Protein AF-A0A383BBI9-F1 (afdb_monomer)

Radius of gyration: 26.37 Å; Cα contacts (8 Å, |Δi|>4): 247; chains: 1; bounding box: 59×65×87 Å

Organism: NCBI:txid408172

pLDDT: mean 84.58, std 15.56, range [45.88, 98.38]

Structure (mmCIF, N/CA/C/O backbone):
data_AF-A0A383BBI9-F1
#
_entry.id   AF-A0A383BBI9-F1
#
loop_
_atom_site.group_PDB
_atom_site.id
_atom_site.type_symbol
_atom_site.label_atom_id
_atom_site.label_alt_id
_atom_site.label_comp_id
_atom_site.label_asym_id
_atom_site.label_entity_id
_atom_site.label_seq_id
_atom_site.pdbx_PDB_ins_code
_atom_site.Cartn_x
_atom_site.Cartn_y
_atom_site.Cartn_z
_atom_site.occupancy
_atom_site.B_iso_or_equiv
_atom_site.auth_seq_id
_atom_site.auth_comp_id
_atom_site.auth_asym_id
_atom_site.auth_atom_id
_atom_site.pdbx_PDB_model_num
ATOM 1 N N . MET A 1 1 ? -38.057 -41.622 -32.917 1.00 57.28 1 MET A N 1
ATOM 2 C CA . MET A 1 1 ? -37.356 -40.326 -33.120 1.00 57.28 1 MET A CA 1
ATOM 3 C C . MET A 1 1 ? -37.739 -39.261 -32.074 1.00 57.28 1 MET A C 1
ATOM 5 O O . MET A 1 1 ? -37.686 -38.073 -32.360 1.00 57.28 1 MET A O 1
ATOM 9 N N . THR A 1 2 ? -38.092 -39.651 -30.843 1.00 54.69 2 THR A N 1
ATOM 10 C CA . THR A 1 2 ? -38.479 -38.724 -29.758 1.00 54.69 2 THR A CA 1
ATOM 11 C C . THR A 1 2 ? -37.394 -38.588 -28.684 1.00 54.69 2 THR A C 1
ATOM 13 O O . THR A 1 2 ? -37.218 -37.502 -28.151 1.00 54.69 2 THR A O 1
ATOM 16 N N . GLY A 1 3 ? -36.584 -39.630 -28.440 1.00 57.44 3 GLY A N 1
ATOM 17 C CA . GLY A 1 3 ? -35.521 -39.625 -27.418 1.00 57.44 3 GLY A CA 1
ATOM 18 C C . GLY A 1 3 ? -34.377 -38.629 -27.657 1.00 57.44 3 GLY A C 1
ATOM 19 O O . GLY A 1 3 ? -33.857 -38.055 -26.708 1.00 57.44 3 GLY A O 1
ATOM 20 N N . PHE A 1 4 ? -34.037 -38.339 -28.918 1.00 55.88 4 PHE A N 1
ATOM 21 C CA . PHE A 1 4 ? -32.964 -37.391 -29.255 1.00 55.88 4 PHE A CA 1
ATOM 22 C C . PHE A 1 4 ? -33.330 -35.930 -28.928 1.00 55.88 4 PHE A C 1
ATOM 24 O O . PHE A 1 4 ? -32.463 -35.129 -28.589 1.00 55.88 4 PHE A O 1
ATOM 31 N N . ARG A 1 5 ? -34.627 -35.586 -28.962 1.00 56.25 5 ARG A N 1
ATOM 32 C CA . ARG A 1 5 ? -35.111 -34.229 -28.649 1.00 56.25 5 ARG A CA 1
ATOM 33 C C . ARG A 1 5 ? -35.050 -33.937 -27.148 1.00 56.25 5 ARG A C 1
ATOM 35 O O . ARG A 1 5 ? -34.719 -32.821 -26.770 1.00 56.25 5 ARG A O 1
ATOM 42 N N . TYR A 1 6 ? -35.291 -34.940 -26.303 1.00 55.34 6 TYR A N 1
ATOM 43 C CA . TYR A 1 6 ? -35.163 -34.799 -24.848 1.00 55.34 6 TYR A CA 1
ATOM 44 C C . TYR A 1 6 ? -33.701 -34.801 -24.386 1.00 55.34 6 TYR A C 1
ATOM 46 O O . TYR A 1 6 ? -33.367 -34.102 -23.433 1.00 55.34 6 TYR A O 1
ATOM 54 N N . PHE A 1 7 ? -32.817 -35.507 -25.100 1.00 56.88 7 PHE A N 1
ATOM 55 C CA . PHE A 1 7 ? -31.382 -35.512 -24.802 1.00 56.88 7 PHE A CA 1
ATOM 56 C C . PHE A 1 7 ? -30.733 -34.136 -25.039 1.00 56.88 7 PHE A C 1
ATOM 58 O O . PHE A 1 7 ? -29.922 -33.691 -24.235 1.00 56.88 7 PHE A O 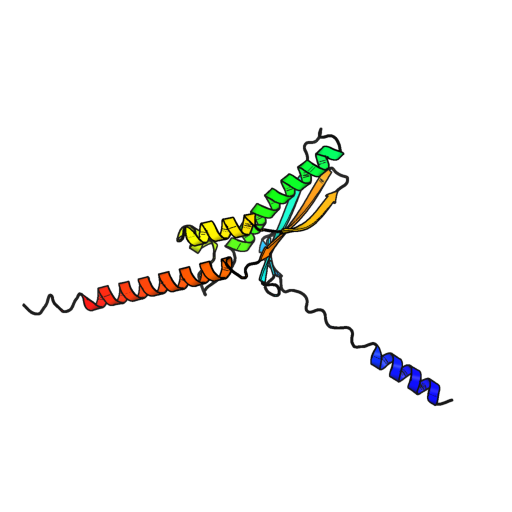1
ATOM 65 N N . LEU A 1 8 ? -31.152 -33.412 -26.086 1.00 54.25 8 LEU A N 1
ATOM 66 C CA . LEU A 1 8 ? -30.679 -32.048 -26.366 1.00 54.25 8 LEU A CA 1
ATOM 67 C C . LEU A 1 8 ? -31.196 -31.003 -25.363 1.00 54.25 8 LEU A C 1
ATOM 69 O O . LEU A 1 8 ? -30.453 -30.093 -25.012 1.00 54.25 8 LEU A O 1
ATOM 73 N N . VAL A 1 9 ? -32.428 -31.140 -24.860 1.00 57.84 9 VAL A N 1
ATOM 74 C CA . VAL A 1 9 ? -32.985 -30.218 -23.849 1.00 57.84 9 VAL A CA 1
ATOM 75 C C . VAL A 1 9 ? -32.368 -30.461 -22.465 1.00 57.84 9 VAL A C 1
ATOM 77 O O . VAL A 1 9 ? -32.079 -29.503 -21.752 1.00 57.84 9 VAL A O 1
ATOM 80 N N . ALA A 1 10 ? -32.083 -31.716 -22.102 1.00 56.56 10 ALA A N 1
ATOM 81 C CA . ALA A 1 10 ? -31.398 -32.044 -20.848 1.00 56.56 10 ALA A CA 1
ATOM 82 C C . ALA A 1 10 ? -29.933 -31.562 -20.826 1.00 56.56 10 ALA A C 1
ATOM 84 O O . ALA A 1 10 ? -29.448 -31.107 -19.792 1.00 56.56 10 ALA A O 1
ATOM 85 N N . LEU A 1 11 ? -29.243 -31.600 -21.971 1.00 55.03 11 LEU A N 1
ATOM 86 C CA . LEU A 1 11 ? -27.851 -31.150 -22.088 1.00 55.03 11 LEU A CA 1
ATOM 87 C C . LEU A 1 11 ? -27.725 -29.614 -22.087 1.00 55.03 11 LEU A C 1
ATOM 89 O O . LEU A 1 11 ? -26.717 -29.081 -21.632 1.00 55.03 11 LEU A O 1
ATOM 93 N N . LEU A 1 12 ? -28.773 -28.899 -22.513 1.00 55.22 12 LEU A N 1
ATOM 94 C CA . LEU A 1 12 ? -28.852 -27.435 -22.436 1.00 55.22 12 LEU A CA 1
ATOM 95 C C . LEU A 1 12 ? -29.233 -26.932 -21.031 1.00 55.22 12 LEU A C 1
ATOM 97 O O . LEU A 1 12 ? -28.787 -25.861 -20.633 1.00 55.22 12 LEU A O 1
ATOM 101 N N . ALA A 1 13 ? -29.987 -27.716 -20.253 1.00 54.53 13 ALA A N 1
ATOM 102 C CA . ALA A 1 13 ? -30.322 -27.386 -18.864 1.00 54.53 13 ALA A CA 1
ATOM 103 C C . ALA A 1 13 ? -29.151 -27.602 -17.881 1.00 54.53 13 ALA A C 1
ATOM 105 O O . ALA A 1 13 ? -29.096 -26.943 -16.845 1.00 54.53 13 ALA A O 1
ATOM 106 N N . LEU A 1 14 ? -28.186 -28.476 -18.205 1.00 54.56 14 LEU A N 1
ATOM 107 C CA . LEU A 1 14 ? -26.979 -28.680 -17.387 1.00 54.56 14 LEU A CA 1
ATOM 108 C C . LEU A 1 14 ? -25.875 -27.632 -17.625 1.00 54.56 14 LEU A C 1
ATOM 110 O O . LEU A 1 14 ? -24.925 -27.565 -16.848 1.00 54.56 14 LEU A O 1
ATOM 114 N N . ALA A 1 15 ? -25.982 -26.808 -18.672 1.00 54.22 15 ALA A N 1
ATOM 115 C CA . ALA A 1 15 ? -24.960 -25.824 -19.037 1.00 54.22 15 ALA A CA 1
ATOM 116 C C . ALA A 1 15 ? -25.107 -24.466 -18.317 1.00 54.22 15 ALA A C 1
ATOM 118 O O . ALA A 1 15 ? -24.265 -23.587 -18.495 1.00 54.22 15 ALA A O 1
ATOM 119 N N . SER A 1 16 ? -26.153 -24.272 -17.504 1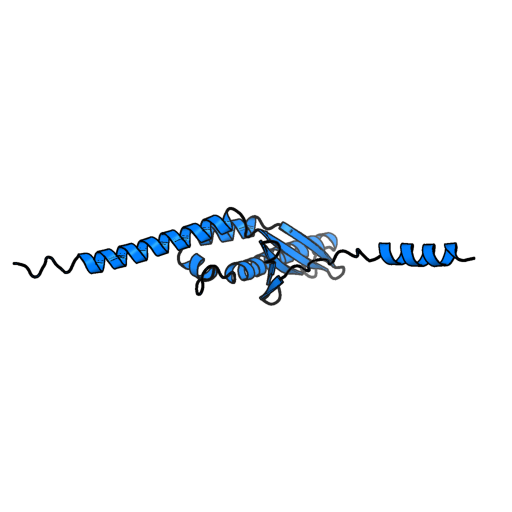.00 58.28 16 SER A N 1
ATOM 120 C CA . SER A 1 16 ? -26.474 -22.964 -16.908 1.00 58.28 16 SER A CA 1
ATOM 121 C C . SER A 1 16 ? -26.017 -22.760 -15.463 1.00 58.28 16 SER A C 1
ATOM 123 O O . SER A 1 16 ? -26.332 -21.724 -14.887 1.00 58.28 16 SER A O 1
ATOM 125 N N . ILE A 1 17 ? -25.198 -23.646 -14.885 1.00 60.16 17 ILE A N 1
ATOM 126 C CA . ILE A 1 17 ? -24.431 -23.291 -13.674 1.00 60.16 17 ILE A CA 1
ATOM 127 C C . ILE A 1 17 ? -23.155 -22.551 -14.104 1.00 60.16 17 ILE A C 1
ATOM 129 O O . ILE A 1 17 ? -22.032 -22.939 -13.793 1.00 60.16 17 ILE A O 1
ATOM 133 N N . ALA A 1 18 ? -23.321 -21.473 -14.871 1.00 60.97 18 ALA A N 1
ATOM 134 C CA . ALA A 1 18 ? -22.298 -20.449 -14.954 1.00 60.97 18 ALA A CA 1
ATOM 135 C C . ALA A 1 18 ? -22.336 -19.738 -13.600 1.00 60.97 18 ALA A C 1
ATOM 137 O O . ALA A 1 18 ? -23.234 -18.939 -13.341 1.00 60.97 18 ALA A O 1
ATOM 138 N N . GLY A 1 19 ? -21.430 -20.117 -12.696 1.00 60.28 19 GLY A N 1
ATOM 139 C CA . GLY A 1 19 ? -21.303 -19.461 -11.402 1.00 60.28 19 GLY A CA 1
ATOM 140 C C . GLY A 1 19 ? -21.204 -17.955 -11.617 1.00 60.28 19 GLY A C 1
ATOM 141 O O . GLY A 1 19 ? -20.295 -17.491 -12.307 1.00 60.28 19 GLY A O 1
ATOM 142 N N . ALA A 1 20 ? -22.158 -17.207 -11.064 1.00 58.78 20 ALA A N 1
ATOM 143 C CA . ALA A 1 20 ? -22.033 -15.767 -10.952 1.00 58.78 20 ALA A CA 1
ATOM 144 C C . ALA A 1 20 ? -20.720 -15.501 -10.209 1.00 58.78 20 ALA A C 1
ATOM 146 O O . ALA A 1 20 ? -20.579 -15.868 -9.041 1.00 58.78 20 ALA A O 1
ATOM 147 N N . ARG A 1 21 ? -19.724 -14.939 -10.901 1.00 60.12 21 ARG A N 1
ATOM 148 C CA . ARG A 1 21 ? -18.578 -14.362 -10.207 1.00 60.12 21 ARG A CA 1
ATOM 149 C C . ARG A 1 21 ? -19.144 -13.173 -9.447 1.00 60.12 21 ARG A C 1
ATOM 151 O O . ARG A 1 21 ? -19.693 -12.265 -10.060 1.00 60.12 21 ARG A O 1
ATOM 158 N N . ALA A 1 22 ? -19.108 -13.234 -8.121 1.00 65.50 22 ALA A N 1
ATOM 159 C CA . ALA A 1 22 ? -19.288 -12.033 -7.331 1.00 65.50 22 ALA A CA 1
ATOM 160 C C . ALA A 1 22 ? -18.095 -11.136 -7.672 1.00 65.50 22 ALA A C 1
ATOM 162 O O . ALA A 1 22 ? -16.964 -11.468 -7.317 1.00 65.50 22 ALA A O 1
ATOM 163 N N . ASP A 1 23 ? -18.336 -10.083 -8.447 1.00 80.12 23 ASP A N 1
ATOM 164 C CA . ASP A 1 23 ? -17.309 -9.087 -8.722 1.00 80.12 23 ASP A CA 1
ATOM 165 C C . ASP A 1 23 ? -16.928 -8.417 -7.398 1.00 80.12 23 ASP A C 1
ATOM 167 O O . ASP A 1 23 ? -17.793 -8.093 -6.577 1.00 80.12 23 ASP A O 1
ATOM 171 N N . ASN A 1 24 ? -15.627 -8.246 -7.168 1.00 89.06 24 ASN A N 1
ATOM 172 C CA . ASN A 1 24 ? -15.152 -7.564 -5.973 1.00 89.06 24 ASN A CA 1
ATOM 173 C C . ASN A 1 24 ? -15.609 -6.100 -6.009 1.00 89.06 24 ASN A C 1
ATOM 175 O O . ASN A 1 24 ? -15.436 -5.408 -7.015 1.00 89.06 24 ASN A O 1
ATOM 179 N N . TYR A 1 25 ? -16.157 -5.612 -4.897 1.00 92.38 25 TYR A N 1
ATOM 180 C CA . TYR A 1 25 ? -16.496 -4.204 -4.745 1.00 92.38 25 TYR A CA 1
ATOM 181 C C . TYR A 1 25 ? -15.246 -3.418 -4.349 1.00 92.38 25 TYR A C 1
ATOM 183 O O . TYR A 1 25 ? -14.775 -3.505 -3.211 1.00 92.38 25 TYR A O 1
ATOM 191 N N . ILE A 1 26 ? -14.726 -2.652 -5.310 1.00 92.69 26 ILE A N 1
ATOM 192 C CA . ILE A 1 26 ? -13.599 -1.743 -5.112 1.00 92.69 26 ILE A CA 1
ATOM 193 C C . ILE A 1 26 ? -14.124 -0.311 -5.051 1.00 92.69 26 ILE A C 1
ATOM 195 O O . ILE A 1 26 ? -14.684 0.200 -6.022 1.00 92.69 26 ILE A O 1
ATOM 199 N N . GLU A 1 27 ? -13.906 0.349 -3.920 1.00 93.75 27 GLU A N 1
ATOM 200 C CA . GLU A 1 27 ? -14.113 1.787 -3.784 1.00 93.75 27 GLU A CA 1
ATOM 201 C C . GLU A 1 27 ? -12.815 2.515 -4.133 1.00 93.75 27 GLU A C 1
ATOM 203 O O . GLU A 1 27 ? -11.803 2.362 -3.448 1.00 93.75 27 GLU A O 1
ATOM 208 N N . TRP A 1 28 ? -12.836 3.307 -5.203 1.00 91.81 28 TRP A N 1
ATOM 209 C CA . TRP A 1 28 ? -11.699 4.136 -5.593 1.00 91.81 28 TRP A CA 1
ATOM 210 C C . TRP A 1 28 ? -11.671 5.412 -4.758 1.00 91.81 28 TRP A C 1
ATOM 212 O O . TRP A 1 28 ? -12.571 6.246 -4.834 1.00 91.81 28 TRP A O 1
ATOM 222 N N . VAL A 1 29 ? -10.616 5.546 -3.963 1.00 89.50 29 VAL A N 1
ATOM 223 C CA . VAL A 1 29 ? -10.364 6.694 -3.085 1.00 89.50 29 VAL A CA 1
ATOM 224 C C . VAL A 1 29 ? -9.645 7.811 -3.855 1.00 89.50 29 VAL A C 1
ATOM 226 O O . VAL A 1 29 ? -9.816 8.990 -3.557 1.00 89.50 29 VAL A O 1
ATOM 229 N N . SER A 1 30 ? -8.854 7.435 -4.867 1.00 90.31 30 SER A N 1
ATOM 230 C CA . SER A 1 30 ? -8.122 8.317 -5.785 1.00 90.31 30 SER A CA 1
ATOM 231 C C . SER A 1 30 ? -7.953 7.623 -7.147 1.00 90.31 30 SER A C 1
ATOM 233 O O . SER A 1 30 ? -8.362 6.474 -7.314 1.00 90.31 30 SER A O 1
ATOM 235 N N . ALA A 1 31 ? -7.334 8.299 -8.120 1.00 91.19 31 ALA A N 1
ATOM 236 C CA . ALA A 1 31 ? -7.145 7.792 -9.484 1.00 91.19 31 ALA A CA 1
ATOM 237 C C . ALA A 1 31 ? -6.433 6.426 -9.536 1.00 91.19 31 ALA A C 1
ATOM 239 O O . ALA A 1 31 ? -6.808 5.581 -10.340 1.00 91.19 31 ALA A O 1
ATOM 240 N N . ASN A 1 32 ? -5.458 6.206 -8.646 1.00 95.44 32 ASN A N 1
ATOM 241 C CA . ASN A 1 32 ? -4.628 4.997 -8.612 1.00 95.44 32 ASN A CA 1
ATOM 242 C C . ASN A 1 32 ? -4.742 4.237 -7.279 1.00 95.44 32 ASN A C 1
ATOM 244 O O . ASN A 1 32 ? -3.884 3.412 -6.972 1.00 95.44 32 ASN A O 1
ATOM 248 N N . SER A 1 33 ? -5.761 4.523 -6.465 1.00 95.75 33 SER A N 1
ATOM 249 C CA . SER A 1 33 ? -5.851 4.056 -5.075 1.00 95.75 33 SER A CA 1
ATOM 250 C C . SER A 1 33 ? -7.262 3.587 -4.765 1.00 95.75 33 SER A C 1
ATOM 252 O O . SER A 1 33 ? -8.212 4.358 -4.906 1.00 95.75 33 SER A O 1
ATOM 254 N N . GLY A 1 34 ? -7.413 2.346 -4.309 1.00 95.69 34 GLY A N 1
ATOM 255 C CA . GLY A 1 34 ? -8.726 1.775 -4.024 1.00 95.69 34 GLY A CA 1
ATOM 256 C C . GLY A 1 34 ? -8.736 0.790 -2.864 1.00 95.69 34 GLY A C 1
ATOM 257 O O . GLY A 1 34 ? -7.697 0.250 -2.478 1.00 95.69 34 GLY A O 1
ATOM 2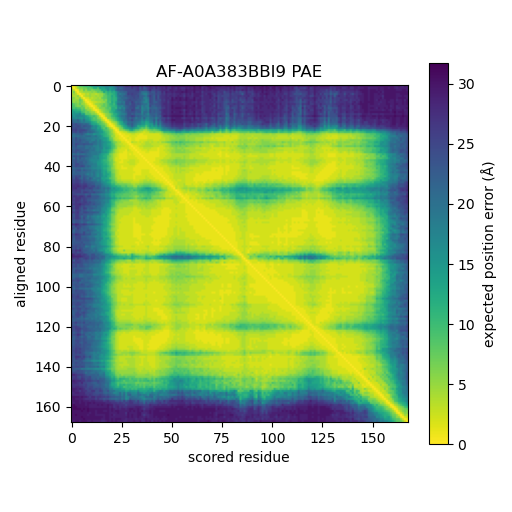58 N N . ILE A 1 35 ? -9.924 0.548 -2.319 1.00 96.12 35 ILE A N 1
ATOM 259 C CA . ILE A 1 35 ? -10.177 -0.439 -1.270 1.00 96.12 35 ILE A CA 1
ATOM 260 C C . ILE A 1 35 ? -11.102 -1.518 -1.823 1.00 96.12 35 ILE A C 1
ATOM 262 O O . ILE A 1 35 ? -12.249 -1.242 -2.160 1.00 96.12 35 ILE A O 1
ATOM 266 N N . ASP A 1 36 ? -10.609 -2.751 -1.889 1.00 95.12 36 ASP A N 1
ATOM 267 C CA . ASP A 1 36 ? -11.419 -3.941 -2.128 1.00 95.12 36 ASP A CA 1
ATOM 268 C C . ASP A 1 36 ? -12.072 -4.357 -0.806 1.00 95.12 36 ASP A C 1
ATOM 270 O O . ASP A 1 36 ? -11.459 -5.009 0.047 1.00 95.12 36 ASP A O 1
ATOM 274 N N . TRP A 1 37 ? -13.328 -3.960 -0.623 1.00 92.94 37 TRP A N 1
ATOM 275 C CA . TRP A 1 37 ? -14.097 -4.278 0.578 1.00 92.94 37 TRP A CA 1
ATOM 276 C C . TRP A 1 37 ? -14.561 -5.733 0.609 1.00 92.94 37 TRP A C 1
ATOM 278 O O . TRP A 1 37 ? -14.815 -6.272 1.685 1.00 92.94 37 TRP A O 1
ATOM 288 N N . THR A 1 38 ? -14.648 -6.386 -0.551 1.00 93.50 38 THR A N 1
ATOM 289 C CA . THR A 1 38 ? -14.994 -7.807 -0.643 1.00 93.50 38 THR A CA 1
ATOM 290 C C . THR A 1 38 ? -13.858 -8.675 -0.106 1.00 93.50 38 THR A C 1
ATOM 292 O O . THR A 1 38 ? -14.109 -9.652 0.597 1.00 93.50 38 THR A O 1
ATOM 295 N N . GLN A 1 39 ? -12.608 -8.311 -0.397 1.00 93.12 39 GLN A N 1
ATOM 296 C CA . GLN A 1 39 ? -11.421 -9.038 0.060 1.00 93.12 39 GLN A CA 1
ATOM 297 C C . GLN A 1 39 ? -10.752 -8.433 1.299 1.00 93.12 39 GLN A C 1
ATOM 299 O O . GLN A 1 39 ? -9.816 -9.034 1.830 1.00 93.12 39 GLN A O 1
ATOM 304 N N . GLY A 1 40 ? -11.193 -7.259 1.754 1.00 94.44 40 GLY A N 1
ATOM 305 C CA . GLY A 1 40 ? -10.594 -6.547 2.882 1.00 94.44 40 GLY A CA 1
ATOM 306 C C . GLY A 1 40 ? -9.158 -6.102 2.600 1.00 94.44 40 GLY A C 1
ATOM 307 O O . GLY A 1 40 ? -8.280 -6.274 3.450 1.00 94.44 40 GLY A O 1
ATOM 308 N N . LYS A 1 41 ? -8.895 -5.576 1.399 1.00 96.06 41 LYS A N 1
ATOM 309 C CA . LYS A 1 41 ? -7.553 -5.166 0.963 1.00 96.06 41 LYS A CA 1
ATOM 310 C C . LYS A 1 41 ? -7.537 -3.728 0.477 1.00 96.06 41 LYS A C 1
ATOM 312 O O . LYS A 1 41 ? -8.390 -3.324 -0.302 1.00 96.06 41 LYS A O 1
ATOM 317 N N . ALA A 1 42 ? -6.505 -2.989 0.862 1.00 96.94 42 ALA A N 1
ATOM 318 C CA . ALA A 1 42 ? -6.122 -1.795 0.130 1.00 96.94 42 ALA A CA 1
ATOM 319 C C . ALA A 1 42 ? -5.316 -2.205 -1.100 1.00 96.94 42 ALA A C 1
ATOM 321 O O . ALA A 1 42 ? -4.485 -3.113 -1.031 1.00 96.94 42 ALA A O 1
ATOM 322 N N . GLN A 1 43 ? -5.553 -1.528 -2.213 1.00 97.00 43 GLN A N 1
ATOM 323 C CA . GLN A 1 43 ? -4.805 -1.687 -3.446 1.00 97.00 43 GLN A CA 1
ATOM 324 C C . GLN A 1 43 ? -4.405 -0.330 -4.009 1.00 97.00 43 GLN A C 1
ATOM 326 O O . GLN A 1 43 ? -5.101 0.670 -3.815 1.00 97.00 43 GLN A O 1
ATOM 331 N N . ALA A 1 44 ? -3.284 -0.305 -4.716 1.00 98.00 44 ALA A N 1
ATOM 332 C CA . ALA A 1 44 ? -2.884 0.867 -5.466 1.00 98.00 44 ALA A CA 1
ATOM 333 C C . ALA A 1 44 ? -1.979 0.514 -6.639 1.00 98.00 44 ALA A C 1
ATOM 335 O O . ALA A 1 44 ? -1.194 -0.435 -6.577 1.00 98.00 44 ALA A O 1
ATOM 336 N N . GLU A 1 45 ? -2.082 1.313 -7.689 1.00 98.00 45 GLU A N 1
ATOM 337 C CA . GLU A 1 45 ? -1.264 1.224 -8.888 1.00 98.00 45 GLU A CA 1
ATOM 338 C C . GLU A 1 45 ? -0.175 2.291 -8.852 1.00 98.00 45 GLU A C 1
ATOM 340 O O . GLU A 1 45 ? -0.358 3.368 -8.287 1.00 98.00 45 GLU A O 1
ATOM 345 N N . GLY A 1 46 ? 0.973 1.997 -9.446 1.00 97.94 46 GLY A N 1
ATOM 346 C CA . GLY A 1 46 ? 2.057 2.954 -9.594 1.00 97.94 46 GLY A CA 1
ATOM 347 C C . GLY A 1 46 ? 2.791 2.770 -10.904 1.00 97.94 46 GLY A C 1
ATOM 348 O O . GLY A 1 46 ? 2.863 1.663 -11.443 1.00 97.94 46 GLY A O 1
ATOM 349 N N . ALA A 1 47 ? 3.356 3.865 -11.394 1.00 97.81 47 ALA A N 1
ATOM 350 C CA . ALA A 1 47 ? 4.091 3.919 -12.644 1.00 97.81 47 ALA A CA 1
ATOM 351 C C . ALA A 1 47 ? 5.527 4.395 -12.416 1.00 97.81 47 ALA A C 1
ATOM 353 O O . ALA A 1 47 ? 5.831 5.190 -11.527 1.00 97.81 47 ALA A O 1
ATOM 354 N N . GLY A 1 48 ? 6.446 3.897 -13.236 1.00 96.94 48 GLY A N 1
ATOM 355 C CA . GLY A 1 48 ? 7.851 4.260 -13.152 1.00 96.94 48 GLY A CA 1
ATOM 356 C C . GLY A 1 48 ? 8.510 4.326 -14.515 1.00 96.94 48 GLY A C 1
ATOM 357 O O . GLY A 1 48 ? 8.215 3.533 -15.405 1.00 96.94 48 GLY A O 1
ATOM 358 N N . LEU A 1 49 ? 9.441 5.267 -14.653 1.00 95.44 49 LEU A N 1
ATOM 359 C CA . LEU A 1 49 ? 10.215 5.496 -15.866 1.00 95.44 49 LEU A CA 1
ATOM 360 C C . LEU A 1 49 ? 11.711 5.450 -15.542 1.00 95.44 49 LEU A C 1
ATOM 362 O O . LEU A 1 49 ? 12.168 5.992 -14.532 1.00 95.44 49 LEU A O 1
ATOM 366 N N . ALA A 1 50 ? 12.485 4.794 -16.403 1.00 91.00 50 ALA A N 1
ATOM 367 C CA . ALA A 1 50 ? 13.938 4.794 -16.308 1.00 91.00 50 ALA A CA 1
ATOM 368 C C . ALA A 1 50 ? 14.558 6.086 -16.860 1.00 91.00 50 ALA A C 1
ATOM 370 O O . ALA A 1 50 ? 13.980 6.772 -17.698 1.00 91.00 50 ALA A O 1
ATOM 371 N N . LYS A 1 51 ? 15.794 6.395 -16.452 1.00 87.56 51 LYS A N 1
ATOM 372 C CA . LYS A 1 51 ? 16.565 7.468 -17.099 1.00 87.56 51 LYS A CA 1
ATOM 373 C C . LYS A 1 51 ? 16.815 7.115 -18.567 1.00 87.56 51 LYS A C 1
ATOM 375 O O . LYS A 1 51 ? 17.159 5.963 -18.839 1.00 87.56 51 LYS A O 1
ATOM 380 N N . ALA A 1 52 ? 16.723 8.114 -19.448 1.00 83.00 52 ALA A N 1
ATOM 381 C CA . ALA A 1 52 ? 16.795 7.963 -20.905 1.00 83.00 52 ALA A CA 1
ATOM 382 C C . ALA A 1 52 ? 18.015 7.158 -21.402 1.00 83.00 52 ALA A C 1
ATOM 384 O O . ALA A 1 52 ? 17.884 6.388 -22.346 1.00 83.00 52 ALA A O 1
ATOM 385 N N . ASP A 1 53 ? 19.157 7.249 -20.711 1.00 86.44 53 ASP A N 1
ATOM 386 C CA . ASP A 1 53 ? 20.419 6.609 -21.124 1.00 86.44 53 ASP A CA 1
ATOM 387 C C . ASP A 1 53 ? 20.718 5.281 -20.404 1.00 86.44 53 ASP A C 1
ATOM 389 O O . ASP A 1 53 ? 21.843 4.774 -20.420 1.00 86.44 53 ASP A O 1
ATOM 393 N N . SER A 1 54 ? 19.733 4.708 -19.711 1.00 87.00 54 SER A N 1
ATOM 394 C CA . SER A 1 54 ? 19.925 3.432 -19.016 1.00 87.00 54 SER A CA 1
ATOM 395 C C . SER A 1 54 ? 19.994 2.279 -20.030 1.00 87.00 54 SER A C 1
ATOM 397 O O . SER A 1 54 ? 19.115 2.182 -20.886 1.00 87.00 54 SER A O 1
ATOM 399 N N . PRO A 1 55 ? 20.952 1.337 -19.913 1.00 89.00 55 PRO A N 1
ATOM 400 C CA . PRO A 1 55 ? 20.944 0.113 -20.711 1.00 89.00 55 PRO A CA 1
ATOM 401 C C . PRO A 1 55 ? 19.589 -0.610 -20.608 1.00 89.00 55 PRO A C 1
ATOM 403 O O . PRO A 1 55 ? 19.038 -0.655 -19.508 1.00 89.00 55 PRO A O 1
ATOM 406 N N . PRO A 1 56 ? 19.055 -1.238 -21.673 1.00 84.19 56 PRO A N 1
ATOM 407 C CA . PRO A 1 56 ? 17.675 -1.743 -21.685 1.00 84.19 56 PRO A CA 1
ATOM 408 C C . PRO A 1 56 ? 17.312 -2.709 -20.545 1.00 84.19 56 PRO A C 1
ATOM 410 O O . PRO A 1 56 ? 16.201 -2.674 -20.018 1.00 84.19 56 PRO A O 1
ATOM 413 N N . SER A 1 57 ? 18.247 -3.570 -20.134 1.00 82.69 57 SER A N 1
ATOM 414 C CA . SER A 1 57 ? 18.057 -4.483 -18.999 1.00 82.69 57 SER A CA 1
ATOM 415 C C . SER A 1 57 ? 18.012 -3.745 -17.656 1.00 82.69 57 SER A C 1
ATOM 417 O O . SER A 1 57 ? 17.190 -4.070 -16.800 1.00 82.69 57 SER A O 1
ATOM 419 N N . LEU A 1 58 ? 18.851 -2.720 -17.481 1.00 89.06 58 LEU A N 1
ATOM 420 C CA . LEU A 1 58 ? 18.869 -1.872 -16.291 1.00 89.06 58 LEU A CA 1
ATOM 421 C C . LEU A 1 58 ? 17.650 -0.941 -16.246 1.00 89.06 58 LEU A C 1
ATOM 423 O O . LEU A 1 58 ? 17.069 -0.756 -15.179 1.00 89.06 58 LEU A O 1
ATOM 427 N N . ALA A 1 59 ? 17.237 -0.407 -17.397 1.00 89.88 59 ALA A N 1
ATOM 428 C CA . ALA A 1 59 ? 16.089 0.477 -17.541 1.00 89.88 59 ALA A CA 1
ATOM 429 C C . ALA A 1 59 ? 14.828 -0.159 -16.948 1.00 89.88 59 ALA A C 1
ATOM 431 O O . ALA A 1 59 ? 14.226 0.397 -16.034 1.00 89.88 59 ALA A O 1
ATOM 432 N N . LYS A 1 60 ? 14.493 -1.384 -17.369 1.00 90.94 60 LYS A N 1
ATOM 433 C CA . LYS A 1 60 ? 13.310 -2.106 -16.870 1.00 90.94 60 LYS A CA 1
ATOM 434 C C . LYS A 1 60 ? 13.330 -2.294 -15.352 1.00 90.94 60 LYS A C 1
ATOM 436 O O . LYS A 1 60 ? 12.321 -2.082 -14.685 1.00 90.94 60 LYS A O 1
ATOM 441 N N . LEU A 1 61 ? 14.484 -2.658 -14.789 1.00 92.88 61 LEU A N 1
ATOM 442 C CA . LEU A 1 61 ? 14.631 -2.837 -13.341 1.00 92.88 61 LEU A CA 1
ATOM 443 C C . LEU A 1 61 ? 14.449 -1.521 -12.575 1.00 92.88 61 LEU A C 1
ATOM 445 O O . LEU A 1 61 ? 13.797 -1.504 -11.533 1.00 92.88 61 LEU A O 1
ATOM 449 N N . MET A 1 62 ? 15.013 -0.425 -13.084 1.00 94.56 62 MET A N 1
ATOM 450 C CA . MET A 1 62 ? 14.895 0.896 -12.462 1.00 94.56 62 MET A CA 1
ATOM 451 C C . MET A 1 62 ? 13.468 1.440 -12.564 1.00 94.56 62 MET A C 1
ATOM 453 O O . MET A 1 62 ? 12.943 1.928 -11.565 1.00 94.56 62 MET A O 1
ATOM 457 N N . ALA A 1 63 ? 12.819 1.280 -13.719 1.00 96.50 63 ALA A N 1
ATOM 458 C CA . ALA A 1 63 ? 11.425 1.654 -13.926 1.00 96.50 63 ALA A CA 1
ATOM 459 C C . ALA A 1 63 ? 10.502 0.921 -12.946 1.00 96.50 63 ALA A C 1
ATOM 461 O O . ALA A 1 63 ? 9.738 1.561 -12.234 1.00 96.50 63 ALA A O 1
ATOM 462 N N . CYS A 1 64 ? 10.630 -0.403 -12.805 1.00 96.62 64 CYS A N 1
ATOM 463 C CA . CYS A 1 64 ? 9.783 -1.137 -11.861 1.00 96.62 64 CYS A CA 1
ATOM 464 C C . CYS A 1 64 ? 10.061 -0.785 -10.395 1.00 96.62 64 CYS A C 1
ATOM 466 O O . CYS A 1 64 ? 9.150 -0.842 -9.576 1.00 96.62 64 CYS A O 1
ATOM 468 N N . ARG A 1 65 ? 11.291 -0.398 -10.034 1.00 95.94 65 ARG A N 1
ATOM 469 C CA . ARG A 1 65 ? 11.578 0.116 -8.683 1.00 95.94 65 ARG A CA 1
ATOM 470 C C . ARG A 1 65 ? 10.898 1.457 -8.433 1.00 95.94 65 ARG A C 1
ATOM 472 O O . ARG A 1 65 ? 10.332 1.638 -7.362 1.00 95.94 65 ARG A O 1
ATOM 479 N N . ALA A 1 66 ? 10.936 2.362 -9.409 1.00 97.38 66 ALA A N 1
ATOM 480 C CA . ALA A 1 66 ? 10.219 3.629 -9.324 1.00 97.38 66 ALA A CA 1
ATOM 481 C C . ALA A 1 66 ? 8.701 3.398 -9.213 1.00 97.38 66 ALA A C 1
ATOM 483 O O . ALA A 1 66 ? 8.074 3.969 -8.329 1.00 97.38 66 ALA A O 1
ATOM 484 N N . ALA A 1 67 ? 8.154 2.475 -10.010 1.00 98.19 67 ALA A N 1
ATOM 485 C CA . ALA A 1 67 ? 6.741 2.101 -9.973 1.00 98.19 67 ALA A CA 1
ATOM 486 C C . ALA A 1 67 ? 6.303 1.547 -8.609 1.00 98.19 67 ALA A C 1
ATOM 488 O O . ALA A 1 67 ? 5.222 1.871 -8.138 1.00 98.19 67 ALA A O 1
ATOM 489 N N . VAL A 1 68 ? 7.147 0.753 -7.934 1.00 97.94 68 VAL A N 1
ATOM 490 C CA . VAL A 1 68 ? 6.859 0.275 -6.568 1.00 97.94 68 VAL A CA 1
ATOM 491 C C . VAL A 1 68 ? 6.764 1.438 -5.580 1.00 97.94 68 VAL A C 1
ATOM 493 O O . VAL A 1 68 ? 5.870 1.441 -4.743 1.00 97.94 68 VAL A O 1
ATOM 496 N N . VAL A 1 69 ? 7.670 2.417 -5.654 1.00 97.25 69 VAL A N 1
ATOM 497 C CA . VAL A 1 69 ? 7.654 3.578 -4.746 1.00 97.25 69 VAL A CA 1
ATOM 498 C C . VAL A 1 69 ? 6.422 4.449 -4.995 1.00 97.25 69 VAL A C 1
ATOM 500 O O . VAL A 1 69 ? 5.784 4.889 -4.040 1.00 97.25 69 VAL A O 1
ATOM 503 N N . ASP A 1 70 ? 6.061 4.654 -6.262 1.00 98.12 70 ASP A N 1
ATOM 504 C CA . ASP A 1 70 ? 4.835 5.358 -6.640 1.00 98.12 70 ASP A CA 1
ATOM 505 C C . ASP A 1 70 ? 3.584 4.616 -6.137 1.00 98.12 70 ASP A C 1
ATOM 507 O O . ASP A 1 70 ? 2.749 5.189 -5.441 1.00 98.12 70 ASP A O 1
ATOM 511 N N . ALA A 1 71 ? 3.518 3.297 -6.344 1.00 98.19 71 ALA A N 1
ATOM 512 C CA . ALA A 1 71 ? 2.426 2.469 -5.837 1.00 98.19 71 ALA A CA 1
ATOM 513 C C . ALA A 1 71 ? 2.345 2.491 -4.300 1.00 98.19 71 ALA A C 1
ATOM 515 O O . ALA A 1 71 ? 1.251 2.476 -3.750 1.00 98.19 71 ALA A O 1
ATOM 516 N N . GLN A 1 72 ? 3.475 2.546 -3.581 1.00 98.00 72 GLN A N 1
ATOM 517 C CA . GLN A 1 72 ? 3.489 2.665 -2.114 1.00 98.00 72 GLN A CA 1
ATOM 518 C C . GLN A 1 72 ? 2.899 3.995 -1.641 1.00 98.00 72 GLN A C 1
ATOM 520 O O . GLN A 1 72 ? 2.187 4.022 -0.637 1.00 98.00 72 GLN A O 1
ATOM 525 N N . ARG A 1 73 ? 3.179 5.089 -2.360 1.00 97.19 73 ARG A N 1
ATOM 526 C CA . ARG A 1 73 ? 2.576 6.397 -2.091 1.00 97.19 73 ARG A CA 1
ATOM 527 C C . ARG A 1 73 ? 1.065 6.341 -2.299 1.00 97.19 73 ARG A C 1
ATOM 529 O O . ARG A 1 73 ? 0.317 6.715 -1.403 1.00 97.19 73 ARG A O 1
ATOM 536 N N . ASN A 1 74 ? 0.630 5.800 -3.430 1.00 97.94 74 ASN A N 1
ATOM 537 C CA . ASN A 1 74 ? -0.790 5.681 -3.753 1.00 97.94 74 ASN A CA 1
ATOM 538 C C . ASN A 1 74 ? -1.504 4.735 -2.762 1.00 97.94 74 ASN A C 1
ATOM 540 O O . ASN A 1 74 ? -2.628 4.994 -2.332 1.00 97.94 74 ASN A O 1
ATOM 544 N N . LEU A 1 75 ? -0.825 3.683 -2.291 1.00 97.94 75 LEU A N 1
ATOM 545 C CA . LEU A 1 75 ? -1.355 2.767 -1.280 1.00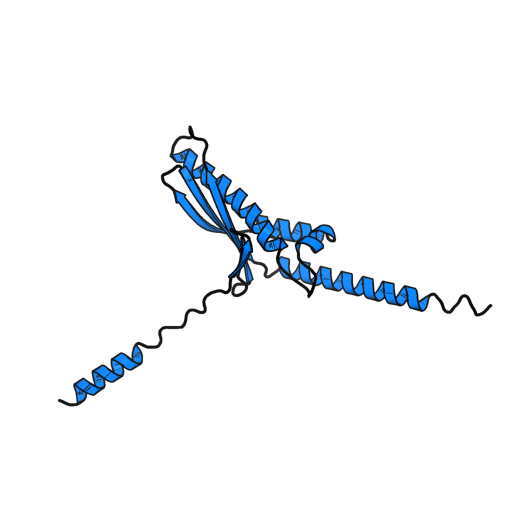 97.94 75 LEU A CA 1
ATOM 546 C C . LEU A 1 75 ? -1.557 3.453 0.075 1.00 97.94 75 LEU A C 1
ATOM 548 O O . LEU A 1 75 ? -2.557 3.184 0.738 1.00 97.94 75 LEU A O 1
ATOM 552 N N . LEU A 1 76 ? -0.650 4.350 0.475 1.00 97.56 76 LEU A N 1
ATOM 553 C CA . LEU A 1 76 ? -0.833 5.175 1.672 1.00 97.56 76 LEU A CA 1
ATOM 554 C C . LEU A 1 76 ? -2.102 6.024 1.559 1.00 97.56 76 LEU A C 1
ATOM 556 O O . LEU A 1 76 ? -2.895 6.026 2.497 1.00 97.56 76 LEU A O 1
ATOM 560 N N . GLU A 1 77 ? -2.326 6.671 0.413 1.00 95.94 77 GLU A N 1
ATOM 561 C CA . GLU A 1 77 ? -3.540 7.465 0.172 1.00 95.94 77 GLU A CA 1
ATOM 562 C C . GLU A 1 77 ? -4.807 6.603 0.279 1.00 95.94 77 GLU A C 1
ATOM 564 O O . GLU A 1 77 ? -5.789 7.013 0.899 1.00 95.94 77 GLU A O 1
ATOM 569 N N . SER A 1 78 ? -4.761 5.376 -0.256 1.00 95.88 78 SER A N 1
ATOM 570 C CA . SER A 1 78 ? -5.855 4.408 -0.122 1.00 95.88 78 SER A CA 1
ATOM 571 C C . SER A 1 78 ? -6.174 4.130 1.350 1.00 95.88 78 SER A C 1
ATOM 573 O O . SER A 1 78 ? -7.310 4.285 1.798 1.00 95.88 78 SER A O 1
ATOM 575 N N . VAL A 1 79 ? -5.148 3.778 2.132 1.00 95.94 79 VAL A N 1
ATOM 576 C CA . VAL A 1 79 ? -5.288 3.418 3.550 1.00 95.94 79 VAL A CA 1
ATOM 577 C C . VAL A 1 79 ? -5.749 4.610 4.390 1.00 95.94 79 VAL A C 1
ATOM 579 O O . VAL A 1 79 ? -6.590 4.439 5.267 1.00 95.94 79 VAL A O 1
ATOM 582 N N . GLN A 1 80 ? -5.256 5.817 4.111 1.00 94.56 80 GLN A N 1
ATOM 583 C CA . GLN A 1 80 ? -5.659 7.049 4.797 1.00 94.56 80 GLN A CA 1
ATOM 584 C C . GLN A 1 80 ? -7.146 7.378 4.609 1.00 94.56 80 GLN A C 1
ATOM 586 O O . GLN A 1 80 ? -7.783 7.876 5.541 1.00 94.56 80 GLN A O 1
ATOM 591 N N . GLY A 1 81 ? -7.710 7.065 3.438 1.00 91.44 81 GLY A N 1
ATOM 592 C CA . GLY A 1 81 ? -9.128 7.271 3.140 1.00 91.44 81 GLY A CA 1
ATOM 593 C C . GLY A 1 81 ? -10.080 6.247 3.762 1.00 91.44 81 GLY A C 1
ATOM 594 O O . GLY A 1 81 ? -11.297 6.431 3.683 1.00 91.44 81 GLY A O 1
ATOM 595 N N . VAL A 1 82 ? -9.567 5.190 4.402 1.00 92.62 82 VAL A N 1
ATOM 596 C CA . VAL A 1 82 ? -10.399 4.182 5.071 1.00 92.62 82 VAL A CA 1
ATOM 597 C C . VAL A 1 82 ? -11.185 4.834 6.211 1.00 92.62 82 VAL A C 1
ATOM 599 O O . VAL A 1 82 ? -10.621 5.433 7.132 1.00 92.62 82 VAL A O 1
ATOM 602 N N . ARG A 1 83 ? -12.512 4.696 6.154 1.00 90.62 83 ARG A N 1
ATOM 603 C CA . ARG A 1 83 ? -13.435 5.140 7.207 1.00 90.62 83 ARG A CA 1
ATOM 604 C C . ARG A 1 83 ? -13.610 4.022 8.226 1.00 90.62 83 ARG A C 1
ATOM 606 O O . ARG A 1 83 ? -13.842 2.881 7.835 1.00 90.62 83 ARG A O 1
ATOM 613 N N . VAL A 1 84 ? -13.525 4.356 9.512 1.00 87.38 84 VAL A N 1
ATOM 614 C CA . VAL A 1 84 ? -13.580 3.360 10.597 1.00 87.38 84 VAL A CA 1
ATOM 615 C C . VAL A 1 84 ? -14.802 3.541 11.499 1.00 87.38 84 VAL A C 1
ATOM 617 O O . VAL A 1 84 ? -15.473 2.572 11.836 1.00 87.38 84 VAL A O 1
ATOM 620 N N . GLU A 1 85 ? -15.132 4.785 11.846 1.00 80.75 85 GLU A N 1
ATOM 621 C CA . GLU A 1 85 ? -16.358 5.165 12.565 1.00 80.75 85 GLU A CA 1
ATOM 622 C C . GLU A 1 85 ? -16.997 6.355 11.826 1.00 80.75 85 GLU A C 1
ATOM 624 O O . GLU A 1 85 ? -16.344 6.973 10.984 1.00 80.75 85 GLU A O 1
ATOM 629 N N . GLY A 1 86 ? -18.261 6.696 12.105 1.00 74.69 86 GLY A N 1
ATOM 630 C CA . GLY A 1 86 ? -19.096 7.585 11.277 1.00 74.69 86 GLY A CA 1
ATOM 631 C C . GLY A 1 86 ? -18.474 8.914 10.805 1.00 74.69 86 GLY A C 1
ATOM 632 O O . GLY A 1 86 ? -18.882 9.422 9.763 1.00 74.69 86 GLY A O 1
ATOM 633 N N . ILE A 1 87 ? -17.480 9.461 11.518 1.00 73.56 87 ILE A N 1
ATOM 634 C CA . ILE A 1 87 ? -16.723 10.672 11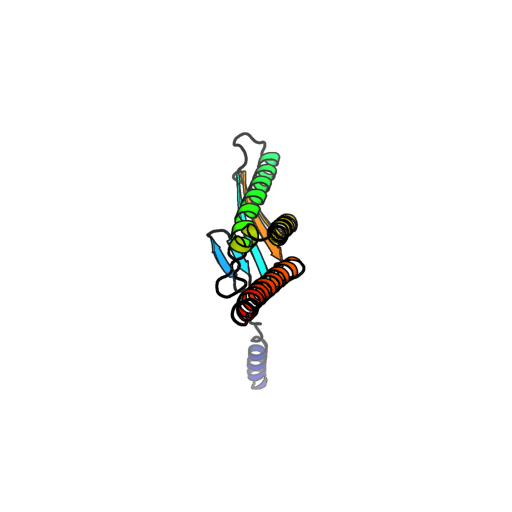.132 1.00 73.56 87 ILE A CA 1
ATOM 635 C C . ILE A 1 87 ? -15.190 10.519 11.236 1.00 73.56 87 ILE A C 1
ATOM 637 O O . ILE A 1 87 ? -14.445 11.500 11.096 1.00 73.56 87 ILE A O 1
ATOM 641 N N . SER A 1 88 ? -14.708 9.311 11.527 1.00 83.81 88 SER A N 1
ATOM 642 C CA . SER A 1 88 ? -13.298 9.030 11.805 1.00 83.81 88 SER A CA 1
ATOM 643 C C . SER A 1 88 ? -12.671 8.288 10.632 1.00 83.81 88 SER A C 1
ATOM 645 O O . SER A 1 88 ? -13.144 7.228 10.216 1.00 83.81 88 SER A O 1
ATOM 647 N N . ILE A 1 89 ? -11.592 8.864 10.110 1.00 92.19 89 ILE A N 1
ATOM 648 C CA . ILE A 1 89 ? -10.781 8.313 9.022 1.00 92.19 89 ILE A CA 1
ATOM 649 C C . ILE A 1 89 ? -9.397 7.960 9.553 1.00 92.19 89 ILE A C 1
ATOM 651 O O . ILE A 1 89 ? -8.914 8.605 10.489 1.00 92.19 89 ILE A O 1
ATOM 655 N N . VAL A 1 90 ? -8.754 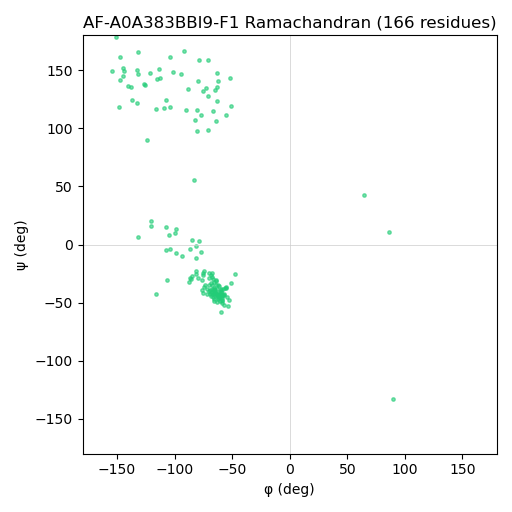6.964 8.945 1.00 92.69 90 VAL A N 1
ATOM 656 C CA . VAL A 1 90 ? -7.410 6.519 9.345 1.00 92.69 90 VAL A CA 1
ATOM 657 C C . VAL A 1 90 ? -6.405 7.669 9.316 1.00 92.69 90 VAL A C 1
ATOM 659 O O . VAL A 1 90 ? -5.596 7.772 10.231 1.00 92.69 90 VAL A O 1
ATOM 662 N N . ASP A 1 91 ? -6.499 8.581 8.345 1.00 94.31 91 ASP A N 1
ATOM 663 C CA . ASP A 1 91 ? -5.638 9.768 8.277 1.00 94.31 91 ASP A CA 1
ATOM 664 C C . ASP A 1 91 ? -5.631 10.593 9.578 1.00 94.31 91 ASP A C 1
ATOM 666 O O . ASP A 1 91 ? -4.578 10.888 10.141 1.00 94.31 91 ASP A O 1
ATOM 670 N N . LYS A 1 92 ? -6.817 10.882 10.126 1.00 93.12 92 LYS A N 1
ATOM 671 C CA . LYS A 1 92 ? -6.962 11.614 11.391 1.00 93.12 92 LYS A CA 1
ATOM 672 C C . LYS A 1 92 ? -6.350 10.827 12.552 1.00 93.12 92 LYS A C 1
ATOM 674 O O . LYS A 1 92 ? -5.621 11.385 13.366 1.00 93.12 92 LYS A O 1
ATOM 679 N N . LEU A 1 93 ? -6.593 9.518 12.594 1.00 92.50 93 LEU A N 1
ATOM 680 C CA . LEU A 1 93 ? -6.054 8.647 13.639 1.00 92.50 93 LEU A CA 1
ATOM 681 C C . LEU A 1 93 ? -4.522 8.566 13.596 1.00 92.50 93 LEU A C 1
ATOM 683 O O . LEU A 1 93 ? -3.896 8.445 14.641 1.00 92.50 93 LEU A O 1
ATOM 687 N N . MET A 1 94 ? -3.893 8.685 12.423 1.00 95.12 94 MET A N 1
ATOM 688 C CA . MET A 1 94 ? -2.428 8.722 12.304 1.00 95.12 94 MET A CA 1
ATOM 689 C C . MET A 1 94 ? -1.796 9.992 12.891 1.00 95.12 94 MET A C 1
ATOM 691 O O . MET A 1 94 ? -0.619 9.973 13.271 1.00 95.12 94 MET A O 1
ATOM 695 N N . VAL A 1 95 ? -2.550 11.095 12.928 1.00 94.44 95 VAL A N 1
ATOM 696 C CA . VAL A 1 95 ? -2.130 12.348 13.574 1.00 94.44 95 VAL A CA 1
ATOM 697 C C . VAL A 1 95 ? -2.244 12.226 15.091 1.00 94.44 95 VAL A C 1
ATOM 699 O O . VAL A 1 95 ? -1.376 12.707 15.812 1.00 94.44 95 VAL A O 1
ATOM 702 N N . GLU A 1 96 ? -3.299 11.569 15.566 1.00 91.75 96 GLU A N 1
ATOM 703 C CA . GLU A 1 96 ? -3.613 11.455 16.991 1.00 91.75 96 GLU A CA 1
ATOM 704 C C . GLU A 1 96 ? -2.870 10.306 17.690 1.00 91.75 96 GLU A C 1
ATOM 706 O O . GLU A 1 96 ? -2.618 10.398 18.888 1.00 91.75 96 GLU A O 1
ATOM 711 N N . SER A 1 97 ? -2.500 9.249 16.957 1.00 93.62 97 SER A N 1
ATOM 712 C C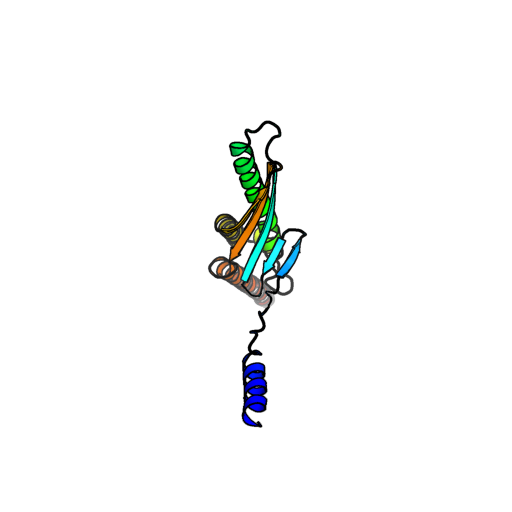A . SER A 1 97 ? -1.921 8.028 17.516 1.00 93.62 97 SER A CA 1
ATOM 713 C C . SER A 1 97 ? -0.677 7.547 16.772 1.00 93.62 97 SER A C 1
ATOM 715 O O . SER A 1 97 ? -0.688 7.176 15.591 1.00 93.62 97 SER A O 1
ATOM 717 N N . ASP A 1 98 ? 0.415 7.453 17.526 1.00 94.88 98 ASP A N 1
ATOM 718 C CA . ASP A 1 98 ? 1.688 6.903 17.068 1.00 94.88 98 ASP A CA 1
ATOM 719 C C . ASP A 1 98 ? 1.600 5.395 16.781 1.00 94.88 98 ASP A C 1
ATOM 721 O O . ASP A 1 98 ? 2.316 4.889 15.907 1.00 94.88 98 ASP A O 1
ATOM 725 N N . ILE A 1 99 ? 0.701 4.682 17.473 1.00 94.69 99 ILE A N 1
ATOM 726 C CA . ILE A 1 99 ? 0.429 3.256 17.255 1.00 94.69 99 ILE A CA 1
ATOM 727 C C . ILE A 1 99 ? -0.181 3.069 15.870 1.00 94.69 99 ILE A C 1
ATOM 729 O O . ILE A 1 99 ? 0.318 2.261 15.084 1.00 94.69 99 ILE A O 1
ATOM 733 N N . ILE A 1 100 ? -1.195 3.867 15.525 1.00 95.19 100 ILE A N 1
ATOM 734 C CA . ILE A 1 100 ? -1.837 3.813 14.207 1.00 95.19 100 ILE A CA 1
ATOM 735 C C . ILE A 1 100 ? -0.863 4.218 13.109 1.00 95.19 100 ILE A C 1
ATOM 737 O O . ILE A 1 100 ? -0.742 3.517 12.103 1.00 95.19 100 ILE A O 1
ATOM 741 N N . ARG A 1 101 ? -0.089 5.288 13.316 1.00 96.06 101 ARG A N 1
ATOM 742 C CA . ARG A 1 101 ? 0.954 5.694 12.366 1.00 96.06 101 ARG A CA 1
ATOM 743 C C . ARG A 1 101 ? 1.964 4.572 12.111 1.00 96.06 101 ARG A C 1
ATOM 745 O O . ARG A 1 101 ? 2.312 4.308 10.960 1.00 96.06 101 ARG A O 1
ATOM 752 N N . SER A 1 102 ? 2.403 3.884 13.163 1.00 96.25 102 SER A N 1
ATOM 753 C CA . SER A 1 102 ? 3.316 2.739 13.055 1.00 96.25 102 SER A CA 1
ATOM 754 C C . SER A 1 102 ? 2.656 1.537 12.373 1.00 96.25 102 SER A C 1
ATOM 756 O O . SER A 1 102 ? 3.292 0.867 11.560 1.00 96.25 102 SER A O 1
ATOM 758 N N . SER A 1 103 ? 1.372 1.296 12.648 1.00 95.81 103 SER A N 1
ATOM 759 C CA . SER A 1 103 ? 0.568 0.244 12.019 1.00 95.81 103 SER A CA 1
ATOM 760 C C . SER A 1 103 ? 0.464 0.433 10.508 1.00 95.81 103 SER A C 1
ATOM 762 O O . SER A 1 103 ? 0.779 -0.480 9.743 1.00 95.81 103 SER A O 1
ATOM 764 N N . VAL A 1 104 ? 0.127 1.649 10.064 1.00 96.75 104 VAL A N 1
ATOM 765 C CA . VAL A 1 104 ? 0.058 2.010 8.641 1.00 96.75 104 VAL A CA 1
ATOM 766 C C . VAL A 1 104 ? 1.418 1.821 7.972 1.00 96.75 104 VAL A C 1
ATOM 768 O O . VAL A 1 104 ? 1.502 1.203 6.914 1.00 96.75 104 VAL A O 1
ATOM 771 N N . GLN A 1 105 ? 2.510 2.271 8.598 1.00 96.06 105 GLN A N 1
ATOM 772 C CA . GLN A 1 105 ? 3.857 2.035 8.065 1.00 96.06 105 GLN A CA 1
ATOM 773 C C . GLN A 1 105 ? 4.181 0.540 7.941 1.00 96.06 105 GLN A C 1
ATOM 775 O O . GLN A 1 105 ? 4.783 0.121 6.950 1.00 96.06 105 GLN A O 1
ATOM 780 N N . GLY A 1 106 ? 3.783 -0.267 8.927 1.00 95.25 106 GLY A N 1
ATOM 781 C CA . GLY A 1 106 ? 3.916 -1.721 8.887 1.00 95.25 106 GLY A CA 1
ATOM 782 C C . GLY A 1 106 ? 3.135 -2.338 7.728 1.00 95.25 106 GLY A C 1
ATOM 783 O O . GLY A 1 106 ? 3.686 -3.147 6.984 1.00 95.25 106 GLY A O 1
ATOM 784 N N . LEU A 1 107 ? 1.894 -1.898 7.525 1.00 95.38 107 LEU A N 1
ATOM 785 C CA . LEU A 1 107 ? 1.031 -2.336 6.430 1.00 95.38 107 LEU A CA 1
ATOM 786 C C . LEU A 1 107 ? 1.631 -1.993 5.059 1.00 95.38 107 LEU A C 1
ATOM 788 O O . LEU A 1 107 ? 1.687 -2.857 4.187 1.00 95.38 107 LEU A O 1
ATOM 792 N N . LEU A 1 108 ? 2.154 -0.776 4.876 1.00 95.88 108 LEU A N 1
ATOM 793 C CA . LEU A 1 108 ? 2.804 -0.370 3.624 1.00 95.88 108 LEU A CA 1
ATOM 794 C C . LEU A 1 108 ? 4.058 -1.199 3.327 1.00 95.88 108 LEU A C 1
ATOM 796 O O . LEU A 1 108 ? 4.267 -1.628 2.191 1.00 95.88 108 LEU A O 1
ATOM 800 N N . ARG A 1 109 ? 4.885 -1.465 4.346 1.00 94.25 109 ARG A N 1
ATOM 801 C CA . ARG A 1 109 ? 6.084 -2.312 4.214 1.00 94.25 109 ARG A CA 1
ATOM 802 C C . ARG A 1 109 ? 5.744 -3.778 3.954 1.00 94.25 109 ARG A C 1
ATOM 804 O O . ARG A 1 109 ? 6.500 -4.451 3.263 1.00 94.25 109 ARG A O 1
ATOM 811 N N . GLY A 1 110 ? 4.634 -4.258 4.510 1.00 93.19 110 GLY A N 1
ATOM 812 C CA . GLY A 1 110 ? 4.111 -5.611 4.318 1.00 93.19 110 GLY A CA 1
ATOM 813 C C . GLY A 1 110 ? 3.251 -5.784 3.065 1.00 93.19 110 GLY A C 1
ATOM 814 O O . GLY A 1 110 ? 2.699 -6.865 2.865 1.00 93.19 110 GLY A O 1
ATOM 815 N N . SER A 1 111 ? 3.111 -4.744 2.237 1.00 96.62 111 SER A N 1
ATOM 816 C CA . SER A 1 111 ? 2.367 -4.827 0.981 1.00 96.62 111 SER A CA 1
ATOM 817 C C . SER A 1 111 ? 3.017 -5.810 0.005 1.00 96.62 111 SER A C 1
ATOM 819 O O . SER A 1 111 ? 4.237 -5.989 -0.032 1.00 96.62 111 SER A O 1
ATOM 821 N N . VAL A 1 112 ? 2.182 -6.461 -0.801 1.00 97.38 112 VAL A N 1
ATOM 822 C CA . VAL A 1 112 ? 2.604 -7.456 -1.786 1.00 97.38 112 VAL A CA 1
ATOM 823 C C . VAL A 1 112 ? 2.316 -6.967 -3.197 1.00 97.38 112 VAL A C 1
ATOM 825 O O . VAL A 1 112 ? 1.290 -6.341 -3.466 1.00 97.38 112 VAL A O 1
ATOM 828 N N . ILE A 1 113 ? 3.230 -7.279 -4.112 1.00 97.88 113 ILE A N 1
ATOM 829 C CA . ILE A 1 113 ? 3.066 -7.002 -5.539 1.00 97.88 113 ILE A CA 1
ATOM 830 C C . ILE A 1 113 ? 2.111 -8.043 -6.114 1.00 97.88 113 ILE A C 1
ATOM 832 O O . ILE A 1 113 ? 2.449 -9.223 -6.185 1.00 97.88 113 ILE A O 1
ATOM 836 N N . SER A 1 114 ? 0.926 -7.586 -6.502 1.00 96.94 114 SER A N 1
ATOM 837 C CA . SER A 1 114 ? -0.106 -8.409 -7.136 1.00 96.94 114 SER A CA 1
ATOM 838 C C . SER A 1 114 ? 0.050 -8.476 -8.657 1.00 96.94 114 SER A C 1
ATOM 840 O O . SER A 1 114 ? -0.215 -9.523 -9.242 1.00 96.94 114 SER A O 1
ATOM 842 N N . ASP A 1 115 ? 0.549 -7.401 -9.279 1.00 97.69 115 ASP A N 1
ATOM 843 C CA . ASP A 1 115 ? 0.864 -7.336 -10.708 1.00 97.69 115 ASP A CA 1
ATOM 844 C C . ASP A 1 115 ? 2.121 -6.487 -10.954 1.00 97.69 115 ASP A C 1
ATOM 846 O O . ASP A 1 115 ? 2.429 -5.557 -10.199 1.00 97.69 115 ASP A O 1
ATOM 850 N N . ARG A 1 116 ? 2.868 -6.823 -12.007 1.00 97.62 116 ARG A N 1
ATOM 851 C CA . ARG A 1 116 ? 4.057 -6.091 -12.458 1.00 97.62 116 ARG A CA 1
ATOM 852 C C . ARG A 1 116 ? 4.181 -6.194 -13.974 1.00 97.62 116 ARG A C 1
ATOM 854 O O . ARG A 1 116 ? 4.459 -7.271 -14.502 1.00 97.62 116 ARG A O 1
ATOM 861 N N . ARG A 1 117 ? 4.115 -5.049 -14.652 1.00 96.56 117 ARG A N 1
ATOM 862 C CA . ARG A 1 117 ? 4.111 -4.946 -16.114 1.00 96.56 117 ARG A CA 1
ATOM 863 C C . ARG A 1 117 ? 5.237 -4.035 -16.610 1.00 96.56 117 ARG A C 1
ATOM 865 O O . ARG A 1 117 ? 5.047 -2.828 -16.714 1.00 96.56 117 ARG A O 1
ATOM 872 N N . PRO A 1 118 ? 6.436 -4.577 -16.893 1.00 93.44 118 PRO A N 1
ATOM 873 C CA . PRO A 1 118 ? 7.481 -3.828 -17.579 1.00 93.44 118 PRO A CA 1
ATOM 874 C C . PRO A 1 118 ? 7.154 -3.703 -19.071 1.00 93.44 118 PRO A C 1
ATOM 876 O O . PRO A 1 118 ? 6.886 -4.706 -19.734 1.00 93.44 118 PRO A O 1
ATOM 879 N N . GLN A 1 119 ? 7.264 -2.496 -19.614 1.00 90.12 119 GLN A N 1
ATOM 880 C CA . GLN A 1 119 ? 6.925 -2.194 -21.000 1.00 90.12 119 GLN A CA 1
ATOM 881 C C . GLN A 1 119 ? 8.183 -2.033 -21.875 1.00 90.12 119 GLN A C 1
ATOM 883 O O . GLN A 1 119 ? 9.313 -1.889 -21.393 1.00 90.12 119 GLN A O 1
ATOM 888 N N . ALA A 1 120 ? 8.010 -2.131 -23.196 1.00 84.62 120 ALA A N 1
ATOM 889 C CA . ALA A 1 120 ? 9.111 -2.029 -24.158 1.00 84.62 120 ALA A CA 1
ATOM 890 C C . ALA A 1 120 ? 9.704 -0.611 -24.267 1.00 84.62 120 ALA A C 1
ATOM 892 O O . ALA A 1 120 ? 10.873 -0.474 -24.617 1.00 84.62 120 ALA A O 1
ATOM 893 N N . ASP A 1 121 ? 8.922 0.416 -23.937 1.00 84.50 121 ASP A N 1
ATOM 894 C CA . ASP A 1 121 ? 9.299 1.836 -23.958 1.00 84.50 121 ASP A CA 1
ATOM 895 C C . ASP A 1 121 ? 10.143 2.276 -22.744 1.00 84.50 121 ASP A C 1
ATOM 897 O O . ASP A 1 121 ? 10.500 3.445 -22.623 1.00 84.50 121 ASP A O 1
ATOM 901 N N . GLY A 1 122 ? 10.487 1.345 -21.846 1.00 86.94 122 GLY A N 1
ATOM 902 C CA . GLY A 1 122 ? 11.271 1.634 -20.646 1.00 86.94 122 GLY A CA 1
ATOM 903 C C . GLY A 1 122 ? 10.441 2.104 -19.449 1.00 86.94 122 GLY A C 1
ATOM 904 O O . GLY A 1 122 ? 11.029 2.537 -18.454 1.00 86.94 122 GLY A O 1
ATOM 905 N N . THR A 1 123 ? 9.112 1.994 -19.518 1.00 93.25 123 THR A N 1
ATOM 906 C CA . THR A 1 123 ? 8.210 2.188 -18.377 1.00 93.25 123 THR A CA 1
ATOM 907 C C . THR A 1 123 ? 7.912 0.874 -17.651 1.00 93.25 123 THR A C 1
ATOM 909 O O . THR A 1 123 ? 8.228 -0.227 -18.120 1.00 93.25 123 THR A O 1
ATOM 912 N N . CYS A 1 124 ? 7.344 0.976 -16.454 1.00 96.94 124 CYS A N 1
ATOM 913 C CA . CYS A 1 124 ? 6.809 -0.160 -15.719 1.00 96.94 124 CYS A CA 1
ATOM 914 C C . CYS A 1 124 ? 5.605 0.273 -14.887 1.00 96.94 124 CYS A C 1
ATOM 916 O O . CYS A 1 124 ? 5.635 1.340 -14.278 1.00 96.94 124 CYS A O 1
ATOM 918 N N . GLU A 1 125 ? 4.597 -0.588 -14.822 1.00 97.81 125 GLU A N 1
ATOM 919 C CA . GLU A 1 125 ? 3.443 -0.448 -13.937 1.00 97.81 125 GLU A CA 1
ATOM 920 C C . GLU A 1 125 ? 3.466 -1.551 -12.877 1.00 97.81 125 GLU A C 1
ATOM 922 O O . GLU A 1 125 ? 3.870 -2.689 -13.145 1.00 97.81 125 GLU A O 1
ATOM 927 N N . VAL A 1 126 ? 3.059 -1.220 -11.656 1.00 98.25 126 VAL A N 1
ATOM 928 C CA . VAL A 1 126 ? 3.007 -2.149 -10.523 1.00 98.25 126 VAL A CA 1
ATOM 929 C C . VAL A 1 126 ? 1.717 -1.938 -9.749 1.00 98.25 126 VAL A C 1
ATOM 931 O O . VAL A 1 126 ? 1.391 -0.807 -9.407 1.00 98.25 126 VAL A O 1
ATOM 934 N N . THR A 1 127 ? 1.049 -3.032 -9.385 1.00 98.19 127 THR A N 1
ATOM 935 C CA . THR A 1 127 ? -0.105 -3.003 -8.479 1.00 98.19 127 THR A CA 1
ATOM 936 C C . THR A 1 127 ? 0.275 -3.622 -7.141 1.00 98.19 127 THR A C 1
ATOM 938 O O . THR A 1 127 ? 0.606 -4.812 -7.054 1.00 98.19 127 THR A O 1
ATOM 941 N N . LEU A 1 128 ? 0.212 -2.825 -6.078 1.00 98.38 128 LEU A N 1
ATOM 942 C CA . LEU A 1 128 ? 0.387 -3.276 -4.702 1.00 98.38 128 LEU A CA 1
ATOM 943 C C . LEU A 1 128 ? -0.957 -3.581 -4.061 1.00 98.38 128 LEU A C 1
ATOM 945 O O . LEU A 1 128 ? -1.947 -2.902 -4.312 1.00 98.38 128 LEU A O 1
ATOM 949 N N . THR A 1 129 ? -0.960 -4.578 -3.183 1.00 97.81 129 THR A N 1
ATOM 950 C CA . THR A 1 129 ? -2.090 -4.877 -2.304 1.00 97.81 129 THR A CA 1
ATOM 951 C C . THR A 1 129 ? -1.608 -5.072 -0.875 1.00 97.81 129 THR A C 1
ATOM 953 O O . THR A 1 129 ? -0.509 -5.576 -0.638 1.00 97.81 129 THR A O 1
ATOM 956 N N . ALA A 1 130 ? -2.426 -4.683 0.092 1.00 97.31 130 ALA A N 1
ATOM 957 C CA . ALA A 1 130 ? -2.168 -4.902 1.504 1.00 97.31 130 ALA A CA 1
ATOM 958 C C . ALA A 1 130 ? -3.462 -5.287 2.222 1.00 97.31 130 ALA A C 1
ATOM 960 O O . ALA A 1 130 ? -4.515 -4.696 1.992 1.00 97.31 130 ALA A O 1
ATOM 961 N N . SER A 1 131 ? -3.382 -6.294 3.091 1.00 95.94 131 SER A N 1
ATOM 962 C CA . SER A 1 131 ? -4.522 -6.731 3.899 1.00 95.94 131 SER A CA 1
ATOM 963 C C . SER A 1 131 ? -4.847 -5.686 4.961 1.00 95.94 131 SER A C 1
ATOM 965 O O . SER A 1 131 ? -3.976 -5.316 5.745 1.00 95.94 131 SER A O 1
ATOM 967 N N . LEU A 1 132 ? -6.110 -5.265 5.024 1.00 94.88 132 LEU A N 1
ATOM 968 C CA . LEU A 1 132 ? -6.632 -4.453 6.125 1.00 94.88 132 LEU A CA 1
ATOM 969 C C . LEU A 1 132 ? -6.991 -5.327 7.337 1.00 94.88 132 LEU A C 1
ATOM 971 O O . LEU A 1 132 ? -7.017 -4.855 8.470 1.00 94.88 132 LEU A O 1
ATOM 975 N N . ALA A 1 133 ? -7.249 -6.617 7.118 1.00 90.94 133 ALA A N 1
ATOM 976 C CA . ALA A 1 133 ? -7.541 -7.562 8.188 1.00 90.94 133 ALA A CA 1
ATOM 977 C C . ALA A 1 133 ? -6.301 -7.883 9.046 1.00 90.94 133 ALA A C 1
ATOM 979 O O . ALA A 1 133 ? -5.158 -7.758 8.601 1.00 90.94 133 ALA A O 1
ATOM 980 N N . GLY A 1 134 ? -6.541 -8.368 10.268 1.00 90.00 134 GLY A N 1
ATOM 981 C CA . GLY A 1 134 ? -5.500 -8.800 11.203 1.00 90.00 134 GLY A CA 1
ATOM 982 C C . GLY A 1 134 ? -5.008 -7.671 12.107 1.00 90.00 134 GLY A C 1
ATOM 983 O O . GLY A 1 134 ? -5.813 -6.953 12.705 1.00 90.00 134 GLY A O 1
ATOM 984 N N . ASN A 1 135 ? -3.684 -7.533 12.229 1.00 90.12 135 ASN A N 1
ATOM 985 C CA . ASN A 1 135 ? -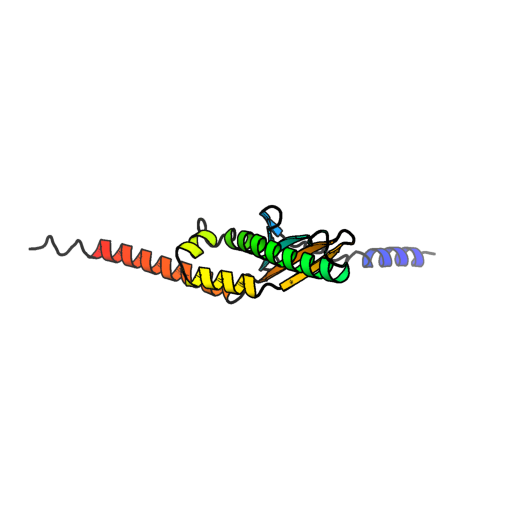3.058 -6.597 13.171 1.00 90.12 135 ASN A CA 1
ATOM 986 C C . ASN A 1 135 ? -3.462 -5.142 12.917 1.00 90.12 135 ASN A C 1
ATOM 988 O O . ASN A 1 135 ? -3.712 -4.424 13.879 1.00 90.12 135 ASN A O 1
ATOM 992 N N . PHE A 1 136 ? -3.567 -4.730 11.648 1.00 93.12 136 PHE A N 1
ATOM 993 C CA . PHE A 1 136 ? -3.979 -3.371 11.295 1.00 93.12 136 PHE A CA 1
ATOM 994 C C . PHE A 1 136 ? -5.380 -3.058 11.830 1.00 93.12 136 PHE A C 1
ATOM 996 O O . PHE A 1 136 ? -5.527 -2.166 12.661 1.00 93.12 136 PHE A O 1
ATOM 1003 N N . ALA A 1 137 ? -6.389 -3.845 11.435 1.00 92.69 137 ALA A N 1
ATOM 1004 C CA . ALA A 1 137 ? -7.750 -3.687 11.943 1.00 92.69 137 ALA A CA 1
ATOM 1005 C C . ALA A 1 137 ? -7.802 -3.728 13.476 1.00 92.69 137 ALA A C 1
ATOM 1007 O O . ALA A 1 137 ? -8.443 -2.877 14.079 1.00 92.69 137 ALA A O 1
ATOM 1008 N N . THR A 1 138 ? -7.103 -4.676 14.107 1.00 92.44 138 THR A N 1
ATOM 1009 C CA . THR A 1 138 ? -7.095 -4.811 15.574 1.00 92.44 138 THR A CA 1
ATOM 1010 C C . THR A 1 138 ? -6.596 -3.535 16.243 1.00 92.44 138 THR A C 1
ATOM 1012 O O . THR A 1 138 ? -7.279 -3.014 17.114 1.00 92.44 138 THR A O 1
ATOM 1015 N N . GLN A 1 139 ? -5.452 -3.004 15.802 1.00 92.38 139 GLN A N 1
ATOM 1016 C CA . GLN A 1 139 ? -4.852 -1.796 16.375 1.00 92.38 139 GLN A CA 1
ATOM 1017 C C . GLN A 1 139 ? -5.723 -0.560 16.155 1.00 92.38 139 GLN A C 1
ATOM 1019 O O . GLN A 1 139 ? -5.883 0.251 17.060 1.00 92.38 139 GLN A O 1
ATOM 1024 N N . VAL A 1 140 ? -6.319 -0.435 14.968 1.00 91.69 140 VAL A N 1
ATOM 1025 C CA . VAL A 1 140 ? -7.252 0.652 14.659 1.00 91.69 140 VAL A CA 1
ATOM 1026 C C . VAL A 1 140 ? -8.487 0.589 15.559 1.00 91.69 140 VAL A C 1
ATOM 1028 O O . VAL A 1 140 ? -8.885 1.610 16.114 1.00 91.69 140 VAL A O 1
ATOM 1031 N N . TYR A 1 141 ? -9.085 -0.592 15.735 1.00 90.31 141 TYR A N 1
ATOM 1032 C CA . TYR A 1 141 ? -10.255 -0.741 16.597 1.00 90.31 141 TYR A CA 1
ATOM 1033 C C . TYR A 1 141 ? -9.923 -0.479 18.066 1.00 90.31 141 TYR A C 1
ATOM 1035 O O . TYR A 1 141 ? -10.651 0.278 18.702 1.00 90.31 141 TYR A O 1
ATOM 1043 N N . THR A 1 142 ? -8.840 -1.051 18.603 1.00 90.31 142 THR A N 1
ATOM 1044 C CA . THR A 1 142 ? -8.464 -0.844 20.013 1.00 90.31 142 THR A CA 1
ATOM 1045 C C . THR A 1 142 ? -8.236 0.629 20.319 1.00 90.31 142 THR A C 1
ATOM 1047 O O . THR A 1 142 ? -8.765 1.126 21.303 1.00 90.31 142 THR A O 1
ATOM 1050 N N . GLU A 1 143 ? -7.547 1.349 19.430 1.00 90.06 143 GLU A N 1
ATOM 1051 C CA . GLU A 1 143 ? -7.262 2.771 19.632 1.00 90.06 143 GLU A CA 1
ATOM 1052 C C . GLU A 1 143 ? -8.538 3.622 19.713 1.00 90.06 143 GLU A C 1
ATOM 1054 O O . GLU A 1 143 ? -8.646 4.523 20.543 1.00 90.06 143 GLU A O 1
ATOM 1059 N N . ILE A 1 144 ? -9.527 3.336 18.861 1.00 88.56 144 ILE A N 1
ATOM 1060 C CA . ILE A 1 144 ? -10.794 4.079 18.851 1.00 88.56 144 ILE A CA 1
ATOM 1061 C C . ILE A 1 144 ? -11.572 3.851 20.149 1.00 88.56 144 ILE A C 1
ATOM 1063 O O . ILE A 1 144 ? -12.135 4.800 20.697 1.00 88.56 144 ILE A O 1
ATOM 1067 N N . PHE A 1 145 ? -11.621 2.610 20.641 1.00 85.50 145 PHE A N 1
ATOM 1068 C CA . PHE A 1 145 ? -12.355 2.289 21.865 1.00 85.50 145 PHE A CA 1
ATOM 1069 C C . PHE A 1 145 ? -11.656 2.819 23.118 1.00 85.50 145 PHE A C 1
ATOM 1071 O O . PHE A 1 145 ? -12.326 3.439 23.940 1.00 85.50 145 PHE A O 1
ATOM 1078 N N . ASP A 1 146 ? -10.332 2.687 23.218 1.00 86.06 146 ASP A N 1
ATOM 1079 C CA . ASP A 1 146 ? -9.568 3.224 24.350 1.00 86.06 146 ASP A CA 1
ATOM 1080 C C . ASP A 1 146 ? -9.730 4.751 24.451 1.00 86.06 146 ASP A C 1
ATOM 1082 O O . ASP A 1 146 ? -9.976 5.291 25.532 1.00 86.06 146 ASP A O 1
ATOM 1086 N N . LYS A 1 147 ? -9.689 5.458 23.312 1.00 81.00 147 LYS A N 1
ATOM 1087 C CA . LYS A 1 147 ? -9.932 6.908 23.262 1.00 81.00 147 LYS A CA 1
ATOM 1088 C C . LYS A 1 147 ? -11.355 7.273 23.701 1.00 81.00 147 LYS A C 1
ATOM 1090 O O . LYS A 1 147 ? -11.555 8.232 24.444 1.00 81.00 147 LYS A O 1
ATOM 1095 N N . LYS A 1 148 ? -12.355 6.519 23.240 1.00 80.12 148 LYS A N 1
ATOM 1096 C CA . LYS A 1 148 ? -13.765 6.747 23.586 1.00 80.12 148 LYS A CA 1
ATOM 1097 C C . LYS A 1 148 ? -14.025 6.558 25.080 1.00 80.12 148 LYS A C 1
ATOM 1099 O O . LYS A 1 148 ? -14.809 7.312 25.662 1.00 80.12 148 LYS A O 1
ATOM 1104 N N . ASP A 1 149 ? -13.371 5.575 25.687 1.00 81.94 149 ASP A N 1
ATOM 1105 C CA . ASP A 1 149 ? -13.471 5.318 27.118 1.00 81.94 149 ASP A CA 1
ATOM 1106 C C . ASP A 1 149 ? -12.854 6.469 27.924 1.00 81.94 149 ASP A C 1
ATOM 1108 O O . ASP A 1 149 ? -13.516 6.971 28.834 1.00 81.94 149 ASP A O 1
ATOM 1112 N N . ASP A 1 150 ? -11.673 6.975 27.550 1.00 79.44 150 ASP A N 1
ATOM 1113 C CA . ASP A 1 150 ? -11.058 8.151 28.190 1.00 79.44 150 ASP A CA 1
ATOM 1114 C C . ASP A 1 150 ? -11.955 9.399 28.108 1.00 79.44 150 ASP A C 1
ATOM 1116 O O . ASP A 1 150 ? -12.257 10.027 29.127 1.00 79.44 150 ASP A O 1
ATOM 1120 N N . ASP A 1 151 ? -12.495 9.709 26.925 1.00 82.31 151 ASP A N 1
ATOM 1121 C CA . ASP A 1 151 ? -13.419 10.837 26.749 1.00 82.31 151 ASP A CA 1
ATOM 1122 C C . ASP A 1 151 ? -14.662 10.699 27.655 1.00 82.31 151 ASP A C 1
ATOM 1124 O O . ASP A 1 151 ? -15.147 11.679 28.240 1.00 82.31 151 ASP A O 1
ATOM 1128 N N . SER A 1 152 ? -15.171 9.472 27.823 1.00 75.94 152 SER A N 1
ATOM 1129 C CA . SER A 1 152 ? -16.313 9.188 28.697 1.00 75.94 152 SER A CA 1
ATOM 1130 C C . SER A 1 152 ? -15.976 9.367 30.183 1.00 75.94 152 SER A C 1
ATOM 1132 O O . SER A 1 152 ? -16.764 9.961 30.929 1.00 75.94 152 SER A O 1
ATOM 1134 N N . LEU A 1 153 ? -14.789 8.924 30.609 1.00 71.81 153 LEU A N 1
ATOM 1135 C CA . LEU A 1 153 ? -14.296 9.050 31.980 1.00 71.81 153 LEU A CA 1
ATOM 1136 C C . LEU A 1 153 ? -14.005 10.512 32.320 1.00 71.81 153 LEU A C 1
ATOM 1138 O O . LEU A 1 153 ? -14.449 11.002 33.360 1.00 71.81 153 LEU A O 1
ATOM 1142 N N . SER A 1 154 ? -13.363 11.242 31.413 1.00 71.12 154 SER A N 1
ATOM 1143 C CA . SER A 1 154 ? -13.137 12.683 31.517 1.00 71.12 154 SER A CA 1
ATOM 1144 C C . SER A 1 154 ? -14.457 13.450 31.670 1.00 71.12 154 SER A C 1
ATOM 1146 O O . SER A 1 154 ? -14.594 14.310 32.546 1.00 71.12 154 SER A O 1
ATOM 1148 N N . GLY A 1 155 ? -15.489 13.084 30.903 1.00 66.12 155 GLY A N 1
ATOM 1149 C CA . GLY A 1 155 ? -16.830 13.663 31.027 1.00 66.12 155 GLY A CA 1
ATOM 1150 C C . GLY A 1 155 ? -17.536 13.359 32.359 1.00 66.12 155 GLY A C 1
ATOM 1151 O O . GLY A 1 155 ? -18.295 14.195 32.862 1.00 66.12 155 GLY A O 1
ATOM 1152 N N . LEU A 1 156 ? -17.284 12.188 32.951 1.00 64.62 156 LEU A N 1
ATOM 1153 C CA . LEU A 1 156 ? -17.815 11.796 34.262 1.00 64.62 156 LEU A CA 1
ATOM 1154 C C . LEU A 1 156 ? -17.089 12.508 35.413 1.00 64.62 156 LEU A C 1
ATOM 1156 O O . LEU A 1 156 ? -17.747 13.006 36.329 1.00 64.62 156 LEU A O 1
ATOM 1160 N N . VAL A 1 157 ? -15.761 12.635 35.344 1.00 64.38 157 VAL A N 1
ATOM 1161 C CA . VAL A 1 157 ? -14.941 13.326 36.356 1.00 64.38 157 VAL A CA 1
ATOM 1162 C C . VAL A 1 157 ? -15.327 14.806 36.464 1.00 64.38 157 VAL A C 1
ATOM 1164 O O . VAL A 1 157 ? -15.542 15.311 37.569 1.00 64.38 157 VAL A O 1
ATOM 1167 N N . LEU A 1 158 ? -15.531 15.494 35.333 1.00 59.47 158 LEU A N 1
ATOM 1168 C CA . LEU A 1 158 ? -15.956 16.902 35.321 1.00 59.47 158 LEU A CA 1
ATOM 1169 C C . LEU A 1 158 ? -17.383 17.122 35.859 1.00 59.47 158 LEU A C 1
ATOM 1171 O O . LEU A 1 158 ? -17.706 18.216 36.330 1.00 59.47 158 LEU A O 1
ATOM 1175 N N . LYS A 1 159 ? -18.247 16.100 35.808 1.00 59.53 159 LYS A N 1
ATOM 1176 C CA . LYS A 1 159 ? -19.601 16.150 36.385 1.00 59.53 159 LYS A CA 1
ATOM 1177 C C . LYS A 1 159 ? -19.632 15.771 37.870 1.00 59.53 159 LYS A C 1
ATOM 1179 O O . LYS A 1 159 ? -20.488 16.278 38.591 1.00 59.53 159 LYS A O 1
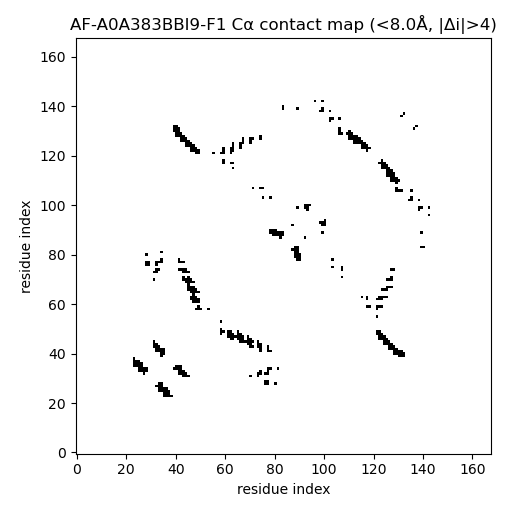ATOM 1184 N N . GLY A 1 160 ? -18.704 14.931 38.335 1.00 53.94 160 GLY A N 1
ATOM 1185 C CA . GLY A 1 160 ? -18.612 14.485 39.731 1.00 53.94 160 GLY A CA 1
ATOM 1186 C C . GLY A 1 160 ? -17.921 15.471 40.683 1.00 53.94 160 GLY A C 1
ATOM 1187 O O . GLY A 1 160 ? -18.226 15.482 41.871 1.00 53.94 160 GLY A O 1
ATOM 1188 N N . GLY A 1 161 ? -17.034 16.336 40.180 1.00 51.19 161 GLY A N 1
ATOM 1189 C CA . GLY A 1 161 ? -16.221 17.241 41.011 1.00 51.19 161 GLY A CA 1
ATOM 1190 C C . GLY A 1 161 ? -16.890 18.539 41.484 1.00 51.19 161 GLY A C 1
ATOM 1191 O O . GLY A 1 161 ? -16.250 19.318 42.184 1.00 51.19 161 GLY A O 1
ATOM 1192 N N . ARG A 1 162 ? -18.150 18.811 41.112 1.00 53.84 162 ARG A N 1
ATOM 1193 C CA . ARG A 1 162 ? -18.796 20.123 41.339 1.00 53.84 162 ARG A CA 1
ATOM 1194 C C . ARG A 1 162 ? -19.827 20.166 42.475 1.00 53.84 162 ARG A C 1
ATOM 1196 O O . ARG A 1 162 ? -20.485 21.180 42.634 1.00 53.84 162 ARG A O 1
ATOM 1203 N N . TRP A 1 163 ? -19.951 19.101 43.271 1.00 53.59 163 TRP A N 1
ATOM 1204 C CA . TRP A 1 163 ? -20.958 18.996 44.345 1.00 53.59 163 TRP A CA 1
ATOM 1205 C C . TRP A 1 163 ? -20.407 19.117 45.775 1.00 53.59 163 TRP A C 1
ATOM 1207 O O . TRP A 1 163 ? -21.191 19.128 46.718 1.00 53.59 163 TRP A O 1
ATOM 1217 N N . LEU A 1 164 ? -19.085 19.208 45.965 1.00 52.50 164 LEU A N 1
ATOM 1218 C CA . LEU A 1 164 ? -18.472 19.268 47.305 1.00 52.50 164 LEU A CA 1
ATOM 1219 C C . LEU A 1 164 ? -17.992 20.668 47.723 1.00 52.50 164 LEU A C 1
ATOM 1221 O O . LEU A 1 164 ? -17.553 20.831 48.856 1.00 52.50 164 LEU A O 1
ATOM 1225 N N . ALA A 1 165 ? -18.084 21.673 46.846 1.00 53.34 165 ALA A N 1
ATOM 1226 C CA . ALA A 1 165 ? -17.638 23.038 47.146 1.00 53.34 165 ALA A CA 1
ATOM 1227 C C . ALA A 1 165 ? -18.748 23.962 47.692 1.00 53.34 165 ALA A C 1
ATOM 1229 O O . ALA A 1 165 ? -18.426 25.034 48.189 1.00 53.34 165 ALA A O 1
ATOM 1230 N N . ASP A 1 166 ? -20.018 23.535 47.661 1.00 51.78 166 ASP A N 1
ATOM 1231 C CA . ASP A 1 166 ? -21.178 24.351 48.069 1.00 51.78 166 ASP A CA 1
ATOM 1232 C C . ASP A 1 166 ? -21.805 23.908 49.417 1.00 51.78 166 ASP A C 1
ATOM 1234 O O . ASP A 1 166 ? -22.939 24.270 49.724 1.00 51.78 166 ASP A O 1
ATOM 1238 N N . VAL A 1 167 ? -21.105 23.092 50.225 1.00 55.34 167 VAL A N 1
ATOM 1239 C CA . VAL A 1 167 ? -21.624 22.531 51.503 1.00 55.34 167 VAL A CA 1
ATOM 1240 C C . VAL A 1 167 ? -20.774 22.918 52.730 1.00 55.34 167 VAL A C 1
ATOM 1242 O O . VAL A 1 167 ? -20.874 22.289 53.780 1.00 55.34 167 VAL A O 1
ATOM 1245 N N . ILE A 1 168 ? -19.965 23.977 52.655 1.00 45.88 168 ILE A N 1
ATOM 1246 C CA . ILE A 1 168 ? -19.360 24.593 53.853 1.00 45.88 168 ILE A CA 1
ATOM 1247 C C . ILE A 1 168 ? -19.573 26.099 53.820 1.00 45.88 168 ILE A C 1
ATOM 1249 O O . ILE A 1 168 ? -19.237 26.707 52.782 1.00 45.88 168 ILE A O 1
#

Solvent-accessible surface area (backbone atoms only — not comparable to full-atom values): 9159 Å² total; per-residue (Å²): 138,62,69,67,62,54,52,55,54,55,57,58,65,68,65,67,80,66,74,79,74,80,75,73,52,62,50,69,73,49,100,44,10,22,35,30,69,71,78,39,26,36,28,10,42,16,60,17,66,34,64,93,86,46,57,74,75,56,12,36,56,47,0,41,53,42,1,48,56,40,9,51,54,29,32,49,55,21,50,32,66,39,72,80,49,103,90,41,34,42,48,61,44,39,74,78,28,71,66,46,39,48,39,52,53,49,42,63,72,66,41,42,78,78,45,76,48,70,47,95,88,28,31,10,39,23,31,34,35,28,69,44,63,62,70,48,44,51,52,52,50,51,52,55,50,56,52,52,50,51,57,51,50,55,57,48,51,70,67,64,70,72,74,76,78,82,78,121

Sequence (168 aa):
MTGFRYFLVALLALASIAGARADNYIEWVSANSGIDWTQGKAQAEGAGLAKADSPPSLAKLMACRAAVVDAQRNLLESVQGVRVEGISIVDKLMVESDIIRSSVQGLLRGSVISDRRPQADGTCEVTLTASLAGNFATQVYTEIFDKKDDDSLSGLVLKGGRWLADVI

Mean predicted aligned error: 10.81 Å

Nearest PDB structures (foldseek):
  4k7q-assembly1_A  TM=2.055E-01  e=4.170E+00  Escherichia coli K-12
  7b8s-assembly1_A  TM=1.914E-01  e=7.905E+00  Escherichia coli K-12

Secondary structure (DSSP, 8-state):
--HHHHHHHHHHHGGG---------EEEEETTEEEETTTTEEEEEEEEE--TTS-HHHHHHHHHHHHHHHHHHHHHHHHHT-EEETTEEHHHHHHH-HHHHHHHHHHHHT-EEEEEEE-TTSEEEEEEEEE-TTHHHHHHHHHHHHHHHHHHHHHHHHHHTTSSSS--

Foldseek 3Di:
DPVVVVVVVVVVVVVPPPPPDPPFDWDALDPFWIARPVQQKTKGKFKFFADPPDDQVRLLVRQQVRRLVRRLVRSLSNQQQDDDDPPDGLVVVCVVDPLSVVLSVVQSVPWDWPDWARDPNSMIMTMIMGHCDDPNVVSVVVSVVVVVVVVVVVVVVVVPPPPPPPPD